Protein AF-I9NVX0-F1 (afdb_monomer_lite)

Foldseek 3Di:
DDDDDPDDDPVVVCPPPDDDDDPVCVVVCVVPDPDDPPPPDPPPPVPPVPVPDDPVNVVVVVVVVVVVCVVCVVVVQNAWDWDWDDDPPDTDTDTDRPPPDPPDDD

Sequence (106 aa):
MAKIPKNLSDTAMFGDYKETLTFENENYAEETATPQPVRGIQKDNKNYASEFFTSELQEKVGKALLELKVKLFKEGIVDFDIKVTTQDKQIILTGVPSKAEKKKAK

Secondary structure (DSSP, 8-state):
---PPS---HHHHHTT--PPP-TTTHHHHHHH---------------HHHHH--HHHHHHHHHHHHHHHHHHHHTT---EEEEEEEETTEEEEEEEE---------

Radius of gyration: 30.61 Å; chains: 1; bounding box: 72×55×58 Å

Structure (mmCIF, N/CA/C/O backbone):
data_AF-I9NVX0-F1
#
_entry.id   AF-I9NVX0-F1
#
loop_
_atom_site.group_PDB
_atom_site.id
_atom_site.type_symbol
_atom_site.label_atom_id
_atom_site.label_alt_id
_atom_site.label_comp_id
_atom_site.label_asym_id
_atom_site.label_entity_id
_atom_site.label_seq_id
_atom_site.pdbx_PDB_ins_code
_atom_site.Cartn_x
_atom_site.Cartn_y
_atom_site.Cartn_z
_atom_site.occupancy
_atom_site.B_iso_or_equiv
_atom_site.auth_seq_id
_atom_site.auth_comp_id
_atom_site.auth_asym_id
_atom_site.auth_atom_id
_atom_site.pdbx_PDB_model_num
ATOM 1 N N . MET A 1 1 ? 50.400 36.462 -46.500 1.00 47.94 1 MET A N 1
ATOM 2 C CA . MET A 1 1 ? 50.232 35.025 -46.183 1.00 47.94 1 MET A CA 1
ATOM 3 C C . MET A 1 1 ? 50.131 34.864 -44.679 1.00 47.94 1 MET A C 1
ATOM 5 O O . MET A 1 1 ? 51.079 35.224 -43.988 1.00 47.94 1 MET A O 1
ATOM 9 N N . ALA A 1 2 ? 48.994 34.393 -44.167 1.00 63.69 2 ALA A N 1
ATOM 10 C CA . ALA A 1 2 ? 48.851 34.100 -42.745 1.00 63.69 2 ALA A CA 1
ATOM 11 C C . ALA A 1 2 ? 49.782 32.928 -42.383 1.00 63.69 2 ALA A C 1
ATOM 13 O O . ALA A 1 2 ? 49.677 31.848 -42.960 1.00 63.69 2 ALA A O 1
ATOM 14 N N . LYS A 1 3 ? 50.753 33.165 -41.492 1.00 70.81 3 LYS A N 1
ATOM 15 C CA . LYS A 1 3 ? 51.650 32.121 -40.982 1.00 70.81 3 LYS A CA 1
ATOM 16 C C . LYS A 1 3 ? 50.864 31.289 -39.976 1.00 70.81 3 LYS A C 1
ATOM 18 O O . LYS A 1 3 ? 50.600 31.765 -38.877 1.00 70.81 3 LYS A O 1
ATOM 23 N N . ILE A 1 4 ? 50.484 30.075 -40.366 1.00 73.69 4 ILE A N 1
ATOM 24 C CA . ILE A 1 4 ? 49.831 29.128 -39.463 1.00 73.69 4 ILE A CA 1
ATOM 25 C C . ILE A 1 4 ? 50.872 28.688 -38.417 1.00 73.69 4 ILE A C 1
ATOM 27 O O . ILE A 1 4 ? 51.946 28.209 -38.805 1.00 73.69 4 ILE A O 1
ATOM 31 N N . PRO A 1 5 ? 50.610 28.890 -37.114 1.00 76.38 5 PRO A N 1
ATOM 32 C CA . PRO A 1 5 ? 51.497 28.430 -36.053 1.00 76.38 5 PRO A CA 1
ATOM 33 C C . PRO A 1 5 ? 51.666 26.906 -36.118 1.00 76.38 5 PRO A C 1
ATOM 35 O O . PRO A 1 5 ? 50.695 26.159 -36.208 1.00 76.38 5 PRO A O 1
ATOM 38 N N . LYS A 1 6 ? 52.920 26.443 -36.120 1.00 77.12 6 LYS A N 1
ATOM 39 C CA . LYS A 1 6 ? 53.255 25.012 -36.150 1.00 77.12 6 LYS A CA 1
ATOM 40 C C . LYS A 1 6 ? 53.217 24.463 -34.720 1.00 77.12 6 LYS A C 1
ATOM 42 O O . LYS A 1 6 ? 53.690 25.143 -33.814 1.00 77.12 6 LYS A O 1
ATOM 47 N N . ASN A 1 7 ? 52.712 23.239 -34.549 1.00 77.25 7 ASN A N 1
ATOM 48 C CA . ASN A 1 7 ? 52.536 22.531 -33.268 1.00 77.25 7 ASN A CA 1
ATOM 49 C C . ASN A 1 7 ? 51.327 22.966 -32.410 1.00 77.25 7 ASN A C 1
ATOM 51 O O . ASN A 1 7 ? 51.432 22.993 -31.185 1.00 77.25 7 ASN A O 1
ATOM 55 N N . LEU A 1 8 ? 50.174 23.286 -33.015 1.00 75.88 8 LEU A N 1
ATOM 56 C CA . LEU A 1 8 ? 48.917 23.276 -32.250 1.00 75.88 8 LEU A CA 1
ATOM 57 C C . LEU A 1 8 ? 48.512 21.832 -31.950 1.00 75.88 8 LEU A C 1
ATOM 59 O O . LEU A 1 8 ? 48.633 20.974 -32.820 1.00 75.88 8 LEU A O 1
ATOM 63 N N . SER A 1 9 ? 48.030 21.580 -30.733 1.00 77.94 9 SER A N 1
ATOM 64 C CA . SER A 1 9 ? 47.379 20.314 -30.397 1.00 77.94 9 SER A CA 1
ATOM 65 C C . SER A 1 9 ? 46.059 20.179 -31.156 1.00 77.94 9 SER A C 1
ATOM 67 O O . SER A 1 9 ? 45.400 21.185 -31.427 1.00 77.94 9 SER A O 1
ATOM 69 N N . ASP A 1 10 ? 45.649 18.946 -31.459 1.00 73.06 10 ASP A N 1
ATOM 70 C CA . ASP A 1 10 ? 44.407 18.664 -32.194 1.00 73.06 10 ASP A CA 1
ATOM 71 C C . ASP A 1 10 ? 43.202 19.358 -31.543 1.00 73.06 10 ASP A C 1
ATOM 73 O O . ASP A 1 10 ? 42.417 20.013 -32.220 1.00 73.06 10 ASP A O 1
ATOM 77 N N . THR A 1 11 ? 43.119 19.351 -30.209 1.00 74.00 11 THR A N 1
ATOM 78 C CA . THR A 1 11 ? 42.076 20.058 -29.448 1.00 74.00 11 THR A CA 1
ATOM 79 C C . THR A 1 11 ? 42.063 21.568 -29.707 1.00 74.00 11 THR A C 1
ATOM 81 O O . THR A 1 11 ? 40.997 22.172 -29.776 1.00 74.00 11 THR A O 1
ATOM 84 N N . ALA A 1 12 ? 43.230 22.191 -29.886 1.00 74.81 12 ALA A N 1
ATOM 85 C CA . ALA A 1 12 ? 43.334 23.616 -30.190 1.00 74.81 12 ALA A CA 1
ATOM 86 C C . ALA A 1 12 ? 43.000 23.935 -31.660 1.00 74.81 12 ALA A C 1
ATOM 88 O O . ALA A 1 12 ? 42.661 25.078 -31.964 1.00 74.81 12 ALA A O 1
ATOM 89 N N . MET A 1 13 ? 43.062 22.947 -32.564 1.00 75.56 13 MET A N 1
ATOM 90 C CA . MET A 1 13 ? 42.600 23.105 -33.949 1.00 75.56 13 MET A CA 1
ATOM 91 C C . MET A 1 13 ? 41.071 23.135 -34.057 1.00 75.56 13 MET A C 1
ATOM 93 O O . MET A 1 13 ? 40.550 23.810 -34.943 1.00 75.56 13 MET A O 1
ATOM 97 N N . PHE A 1 14 ? 40.355 22.457 -33.153 1.00 73.88 14 PHE A N 1
ATOM 98 C CA . PHE A 1 14 ? 38.886 22.446 -33.138 1.00 73.88 14 PHE A CA 1
ATOM 99 C C . PHE A 1 14 ? 38.257 23.712 -32.535 1.00 73.88 14 PHE A C 1
ATOM 101 O O . PHE A 1 14 ? 37.083 23.964 -32.788 1.00 73.88 14 PHE A O 1
ATOM 108 N N . GLY A 1 15 ? 39.013 24.547 -31.810 1.00 78.06 15 GLY A N 1
ATOM 109 C CA . GLY A 1 15 ? 38.522 25.821 -31.262 1.00 78.06 15 GLY A CA 1
ATOM 110 C C . GLY A 1 15 ? 37.143 25.701 -30.587 1.00 78.06 15 GLY A C 1
ATOM 111 O O . GLY A 1 15 ? 36.929 24.801 -29.781 1.00 78.06 15 GLY A O 1
ATOM 112 N N . ASP A 1 16 ? 36.208 26.580 -30.972 1.00 67.88 16 ASP A N 1
ATOM 113 C CA . ASP A 1 16 ? 34.785 26.557 -30.576 1.00 67.88 16 ASP A CA 1
ATOM 114 C C . ASP A 1 16 ? 33.870 25.925 -31.649 1.00 67.88 16 ASP A C 1
ATOM 116 O O . ASP A 1 16 ? 32.674 26.232 -31.725 1.00 67.88 16 ASP A O 1
ATOM 120 N N . TYR A 1 17 ? 34.417 25.095 -32.544 1.00 73.88 17 TYR A N 1
ATOM 121 C CA . TYR A 1 17 ? 33.652 24.497 -33.635 1.00 73.88 17 TYR A CA 1
ATOM 122 C C . TYR A 1 17 ? 32.580 23.552 -33.082 1.00 73.88 17 TYR A C 1
ATOM 124 O O . TYR A 1 17 ? 32.871 22.478 -32.558 1.00 73.88 17 TYR A O 1
ATOM 132 N N . LYS A 1 18 ? 31.318 23.969 -33.206 1.00 70.62 18 LYS A N 1
ATOM 133 C CA . LYS A 1 18 ? 30.155 23.143 -32.890 1.00 70.62 18 LYS A CA 1
ATOM 134 C C . LYS A 1 18 ? 29.704 22.450 -34.159 1.00 70.62 18 LYS A C 1
ATOM 136 O O . LYS A 1 18 ? 29.236 23.103 -35.090 1.00 70.62 18 LYS A O 1
ATOM 141 N N . GLU A 1 19 ? 29.853 21.136 -34.174 1.00 72.62 19 GLU A N 1
ATOM 142 C CA . GLU A 1 19 ? 29.350 20.302 -35.252 1.00 72.62 19 GLU A CA 1
ATOM 143 C C . GLU A 1 19 ? 27.836 20.506 -35.398 1.00 72.62 19 GLU A C 1
ATOM 145 O O . GLU A 1 19 ? 27.073 20.423 -34.432 1.00 72.62 19 GLU A O 1
ATOM 150 N N . THR A 1 20 ? 27.396 20.852 -36.606 1.00 71.25 20 THR A N 1
ATOM 151 C CA . THR A 1 20 ? 25.972 20.974 -36.914 1.00 71.25 20 THR A CA 1
ATOM 152 C C . THR A 1 20 ? 25.386 19.577 -37.022 1.00 71.25 20 THR A C 1
ATOM 154 O O . THR A 1 20 ? 25.834 18.795 -37.859 1.00 71.25 20 THR A O 1
ATOM 157 N N . LEU A 1 21 ? 24.381 19.276 -36.201 1.00 70.75 21 LEU A N 1
ATOM 158 C CA . LEU A 1 21 ? 23.689 17.993 -36.234 1.00 70.75 21 LEU A CA 1
ATOM 159 C C . LEU A 1 21 ? 23.077 17.786 -37.629 1.00 70.75 21 LEU A C 1
ATOM 161 O O . LEU A 1 21 ? 22.253 18.581 -38.084 1.00 70.75 21 LEU A O 1
ATOM 165 N N . THR A 1 22 ? 23.525 16.746 -38.323 1.00 72.38 22 THR A N 1
ATOM 166 C CA . THR A 1 22 ? 22.951 16.292 -39.594 1.00 72.38 22 THR A CA 1
ATOM 167 C C . THR A 1 22 ? 22.292 14.933 -39.378 1.00 72.38 22 THR A C 1
ATOM 169 O O . THR A 1 22 ? 22.572 14.270 -38.384 1.00 72.38 22 THR A O 1
ATOM 172 N N . PHE A 1 23 ? 21.407 14.522 -40.289 1.00 68.12 23 PHE A N 1
ATOM 173 C CA . PHE A 1 23 ? 20.602 13.298 -40.160 1.00 68.12 23 PHE A CA 1
ATOM 174 C C . PHE A 1 23 ? 21.432 12.027 -39.886 1.00 68.12 23 PHE A C 1
ATOM 176 O O . PHE A 1 23 ? 20.994 11.146 -39.160 1.00 68.12 23 PHE A O 1
ATOM 183 N N . GLU A 1 24 ? 22.662 11.955 -40.399 1.00 68.19 24 GLU A N 1
ATOM 184 C CA . GLU A 1 24 ? 23.576 10.830 -40.148 1.00 68.19 24 GLU A CA 1
ATOM 185 C C . GLU A 1 24 ? 24.258 10.906 -38.765 1.00 68.19 24 GLU A C 1
ATOM 187 O O . GLU A 1 24 ? 24.657 9.886 -38.204 1.00 68.19 24 GLU A O 1
ATOM 192 N N . ASN A 1 25 ? 24.365 12.107 -38.183 1.00 67.38 25 ASN A N 1
ATOM 193 C CA . ASN A 1 25 ? 25.090 12.364 -36.935 1.00 67.38 25 ASN A CA 1
ATOM 194 C C . ASN A 1 25 ? 24.170 12.389 -35.699 1.00 67.38 25 ASN A C 1
ATOM 196 O O . ASN A 1 25 ? 24.669 12.379 -34.573 1.00 67.38 25 ASN A O 1
ATOM 200 N N . GLU A 1 26 ? 22.842 12.386 -35.884 1.00 63.94 26 GLU A N 1
ATOM 201 C CA . GLU A 1 26 ? 21.850 12.347 -34.793 1.00 63.94 26 GLU A CA 1
ATOM 202 C C . GLU A 1 26 ? 22.035 11.126 -33.881 1.00 63.94 26 GLU A C 1
ATOM 204 O O . GLU A 1 26 ? 22.023 11.261 -32.658 1.00 63.94 26 GLU A O 1
ATOM 209 N N . ASN A 1 27 ? 22.313 9.956 -34.461 1.00 62.19 27 ASN A N 1
ATOM 210 C CA . ASN A 1 27 ? 22.446 8.708 -33.703 1.00 62.19 27 ASN A CA 1
ATOM 211 C C . ASN A 1 27 ? 23.696 8.663 -32.804 1.00 62.19 27 ASN A C 1
ATOM 213 O O . ASN A 1 27 ? 23.719 7.915 -31.832 1.00 62.19 27 ASN A O 1
ATOM 217 N N . TYR A 1 28 ? 24.729 9.465 -33.092 1.00 61.47 28 TYR A N 1
ATOM 218 C CA . TYR A 1 28 ? 25.963 9.502 -32.292 1.00 61.47 28 TYR A CA 1
ATOM 219 C C . TYR A 1 28 ? 25.888 10.500 -31.123 1.00 61.47 28 TYR A C 1
ATOM 221 O O . TYR A 1 28 ? 26.641 10.389 -30.152 1.00 61.47 28 TYR A O 1
ATOM 229 N N . ALA A 1 29 ? 24.972 11.472 -31.180 1.00 56.50 29 ALA A N 1
ATOM 230 C CA . ALA A 1 29 ? 24.782 12.448 -30.107 1.00 56.50 29 ALA A CA 1
ATOM 231 C C . ALA A 1 29 ? 24.092 11.844 -28.871 1.00 56.50 29 ALA A C 1
ATOM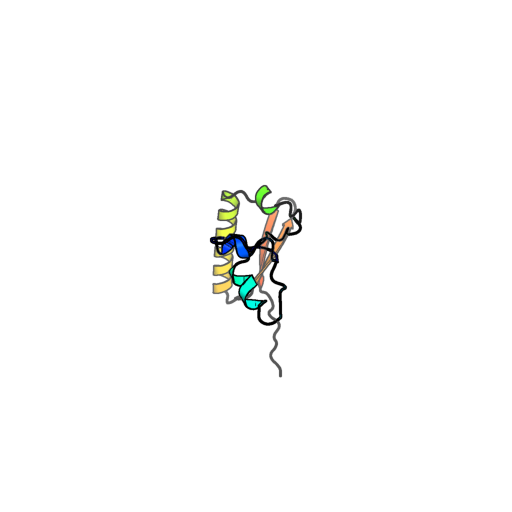 233 O O . ALA A 1 29 ? 24.334 12.299 -27.752 1.00 56.50 29 ALA A O 1
ATOM 234 N N . GLU A 1 30 ? 23.283 10.796 -29.047 1.00 54.81 30 GLU A N 1
ATOM 235 C CA . GLU A 1 30 ? 22.630 10.096 -27.933 1.00 54.81 30 GLU A CA 1
ATOM 236 C C . GLU A 1 30 ? 23.617 9.316 -27.049 1.00 54.81 30 GLU A C 1
ATOM 238 O O . GLU A 1 30 ? 23.358 9.132 -25.862 1.00 54.81 30 GLU A O 1
ATOM 243 N N . GLU A 1 31 ? 24.777 8.913 -27.579 1.00 53.31 31 GLU A N 1
ATOM 244 C CA . GLU A 1 31 ? 25.761 8.116 -26.831 1.00 53.31 31 GLU A CA 1
ATOM 245 C C . GLU A 1 31 ? 26.675 8.975 -25.931 1.00 53.31 31 GLU A C 1
ATOM 247 O O . GLU A 1 31 ? 27.223 8.490 -24.940 1.00 53.31 31 GLU A O 1
ATOM 252 N N . THR A 1 32 ? 26.806 10.277 -26.220 1.00 54.34 32 THR A N 1
ATOM 253 C CA . THR A 1 32 ? 27.648 11.222 -25.451 1.00 54.34 32 THR A CA 1
ATOM 254 C C . THR A 1 32 ? 26.853 12.244 -24.635 1.00 54.34 32 THR A C 1
ATOM 256 O O . THR A 1 32 ? 27.411 12.933 -23.772 1.00 54.34 32 THR A O 1
ATOM 259 N N . ALA A 1 33 ? 25.539 12.329 -24.842 1.00 51.03 33 ALA A N 1
ATOM 260 C CA . ALA A 1 33 ? 24.663 13.172 -24.048 1.00 51.03 33 ALA A CA 1
ATOM 261 C C . ALA A 1 33 ? 24.426 12.545 -22.666 1.00 51.03 33 ALA A C 1
ATOM 263 O O . ALA A 1 33 ? 23.521 11.740 -22.458 1.00 51.03 33 ALA A O 1
ATOM 264 N N . THR A 1 34 ? 25.219 12.971 -21.678 1.00 58.78 34 THR A N 1
ATOM 265 C CA . THR A 1 34 ? 24.807 12.872 -20.268 1.00 58.78 34 THR A CA 1
ATOM 266 C C . THR A 1 34 ? 23.342 13.319 -20.141 1.00 58.78 34 THR A C 1
ATOM 268 O O . THR A 1 34 ? 22.989 14.381 -20.668 1.00 58.78 34 THR A O 1
ATOM 271 N N . PRO A 1 35 ? 22.467 12.522 -19.501 1.00 52.00 35 PRO A N 1
ATOM 272 C CA . PRO A 1 35 ? 21.039 12.788 -19.508 1.00 52.00 35 PRO A CA 1
ATOM 273 C C . PRO A 1 35 ? 20.790 14.129 -18.823 1.00 52.00 35 PRO A C 1
ATOM 275 O O . PRO A 1 35 ? 21.004 14.274 -17.617 1.00 52.00 35 PRO A O 1
ATOM 278 N N . GLN A 1 36 ? 20.349 15.129 -19.589 1.00 61.66 36 GLN A N 1
ATOM 279 C CA . GLN A 1 36 ? 19.858 16.361 -18.992 1.00 61.66 36 GLN A CA 1
ATOM 280 C C . GLN A 1 36 ? 18.680 15.990 -18.087 1.00 61.66 36 GLN A C 1
ATOM 282 O O . GLN A 1 36 ? 17.763 15.301 -18.548 1.00 61.66 36 GLN A O 1
ATOM 287 N N . PRO A 1 37 ? 18.666 16.417 -16.810 1.00 53.59 37 PRO A N 1
ATOM 288 C CA . PRO A 1 37 ? 17.514 16.191 -15.967 1.00 53.59 37 PRO A CA 1
ATOM 289 C C . PRO A 1 37 ? 16.377 17.011 -16.561 1.00 53.59 37 PRO A C 1
ATOM 291 O O . PRO A 1 37 ? 16.319 18.236 -16.416 1.00 53.59 37 PRO A O 1
ATOM 294 N N . VAL A 1 38 ? 15.479 16.321 -17.262 1.00 57.38 38 VAL A N 1
ATOM 295 C CA . VAL A 1 38 ? 14.165 16.836 -17.613 1.00 57.38 38 VAL A CA 1
ATOM 296 C C . VAL A 1 38 ? 13.616 17.393 -16.308 1.00 57.38 38 VAL A C 1
ATOM 298 O O . VAL A 1 38 ? 13.431 16.642 -15.348 1.00 57.38 38 VAL A O 1
ATOM 301 N N . ARG A 1 39 ? 13.444 18.717 -16.228 1.00 58.91 39 ARG A N 1
ATOM 302 C CA . ARG A 1 39 ? 12.753 19.362 -15.110 1.00 58.91 39 ARG A CA 1
ATOM 303 C C . ARG A 1 39 ? 11.305 18.910 -15.195 1.00 58.91 39 ARG A C 1
ATOM 305 O O . ARG A 1 39 ? 10.452 19.586 -15.761 1.00 58.91 39 ARG A O 1
ATOM 312 N N . GLY A 1 40 ? 11.075 17.699 -14.698 1.00 51.72 40 GLY A N 1
ATOM 313 C CA . GLY A 1 40 ? 9.767 17.135 -14.500 1.00 51.72 40 GLY A CA 1
ATOM 314 C C . GLY A 1 40 ? 9.024 18.122 -13.633 1.00 51.72 40 GLY A C 1
ATOM 315 O O . GLY A 1 40 ? 9.490 18.479 -12.552 1.00 51.72 40 GLY A O 1
ATOM 316 N N . ILE A 1 41 ? 7.908 18.600 -14.172 1.00 53.44 41 ILE A N 1
ATOM 317 C CA . ILE A 1 41 ? 6.848 19.280 -13.446 1.00 53.44 41 ILE A CA 1
ATOM 318 C C . ILE A 1 41 ? 6.734 18.559 -12.106 1.00 53.44 41 ILE A C 1
ATOM 320 O O . ILE A 1 41 ? 6.292 17.407 -12.063 1.00 53.44 41 ILE A O 1
ATOM 324 N N . GLN A 1 42 ? 7.210 19.201 -11.038 1.00 56.22 42 GLN A N 1
ATOM 325 C CA . GLN A 1 42 ? 6.956 18.753 -9.682 1.00 56.22 42 GLN A CA 1
ATOM 326 C C . GLN A 1 42 ? 5.456 18.924 -9.514 1.00 56.22 42 GLN A C 1
ATOM 328 O O . GLN A 1 42 ? 4.961 19.982 -9.146 1.00 56.22 42 GLN A O 1
ATOM 333 N N . LYS A 1 43 ? 4.705 17.893 -9.908 1.00 56.72 43 LYS A N 1
ATOM 334 C CA . LYS A 1 43 ? 3.366 17.710 -9.392 1.00 56.72 43 LYS A CA 1
ATOM 335 C C . LYS A 1 43 ? 3.590 17.664 -7.897 1.00 56.72 43 LYS A C 1
ATOM 337 O O . LYS A 1 43 ? 4.249 16.740 -7.418 1.00 56.72 43 LYS A O 1
ATOM 342 N N . ASP A 1 44 ? 3.079 18.670 -7.203 1.00 54.00 44 ASP A N 1
ATOM 343 C CA . ASP A 1 44 ? 2.848 18.653 -5.768 1.00 54.00 44 ASP A CA 1
ATOM 344 C C . ASP A 1 44 ? 1.855 17.522 -5.461 1.00 54.00 44 ASP A C 1
ATOM 346 O O . ASP A 1 44 ? 0.717 17.729 -5.042 1.00 54.00 44 ASP A O 1
ATOM 350 N N . ASN A 1 45 ? 2.278 16.284 -5.703 1.00 56.09 45 ASN A N 1
ATOM 351 C CA . ASN A 1 45 ? 1.733 15.107 -5.082 1.00 56.09 45 ASN A CA 1
ATOM 352 C C . ASN A 1 45 ? 2.187 15.237 -3.638 1.00 56.09 45 ASN A C 1
ATOM 354 O O . ASN A 1 45 ? 3.198 14.664 -3.239 1.00 56.09 45 ASN A O 1
ATOM 358 N N . LYS A 1 46 ? 1.470 16.063 -2.869 1.00 57.38 46 LYS A N 1
ATOM 359 C CA . LYS A 1 46 ? 1.472 15.969 -1.416 1.00 57.38 46 LYS A CA 1
ATOM 360 C C . LYS A 1 46 ? 1.392 14.478 -1.126 1.00 57.38 46 LYS A C 1
ATOM 362 O O . LYS A 1 46 ? 0.423 13.828 -1.525 1.00 57.38 46 LYS A O 1
ATOM 367 N N . ASN A 1 47 ? 2.467 13.920 -0.577 1.00 62.22 47 ASN A N 1
ATOM 368 C CA . ASN A 1 47 ? 2.575 12.497 -0.312 1.00 62.22 47 ASN A CA 1
ATOM 369 C C . ASN A 1 47 ? 1.670 12.185 0.885 1.00 62.22 47 ASN A C 1
ATOM 371 O O . ASN A 1 47 ? 2.132 11.855 1.970 1.00 62.22 47 ASN A O 1
ATOM 375 N N . TYR A 1 48 ? 0.354 12.267 0.687 1.00 62.66 48 TYR A N 1
ATOM 376 C CA . TYR A 1 48 ? -0.637 11.826 1.661 1.00 62.66 48 TYR A CA 1
ATOM 377 C C . TYR A 1 48 ? -0.355 10.372 2.066 1.00 62.66 48 TYR A C 1
ATOM 379 O O . TYR A 1 48 ? -0.528 9.988 3.216 1.00 62.66 48 TYR A O 1
ATOM 387 N N . ALA A 1 49 ? 0.176 9.573 1.134 1.00 60.38 49 ALA A N 1
ATOM 388 C CA . ALA A 1 49 ? 0.644 8.223 1.407 1.00 60.38 49 ALA A CA 1
ATOM 389 C C . ALA A 1 49 ? 1.692 8.167 2.534 1.00 60.38 49 ALA A C 1
ATOM 391 O O . ALA A 1 49 ? 1.577 7.305 3.397 1.00 60.38 49 ALA A O 1
ATOM 392 N N . SER A 1 50 ? 2.667 9.082 2.577 1.00 61.91 50 SER A N 1
ATOM 393 C CA . SER A 1 50 ? 3.725 9.051 3.599 1.00 61.91 50 SER A CA 1
ATOM 394 C C . SER A 1 50 ? 3.299 9.634 4.945 1.00 61.91 50 SER A C 1
ATOM 396 O O . SER A 1 50 ? 3.894 9.293 5.960 1.00 61.91 50 SER A O 1
ATOM 398 N N . GLU A 1 51 ? 2.291 10.510 4.972 1.00 70.12 51 GLU A N 1
ATOM 399 C CA . GLU A 1 51 ? 1.795 11.110 6.221 1.00 70.12 51 GLU A CA 1
ATOM 400 C C . GLU A 1 51 ? 0.826 10.191 6.975 1.00 70.12 51 GLU A C 1
ATOM 402 O O . GLU A 1 51 ? 0.807 10.205 8.205 1.00 70.12 51 GLU A O 1
ATOM 407 N N . PHE A 1 52 ? 0.048 9.366 6.265 1.00 68.19 52 PHE A N 1
ATOM 408 C CA . PHE A 1 52 ? -0.941 8.477 6.890 1.00 68.19 52 PHE A CA 1
ATOM 409 C C . PHE A 1 52 ? -0.462 7.030 7.062 1.00 68.19 52 PHE A C 1
ATOM 411 O O . PHE A 1 52 ? -0.906 6.354 7.992 1.00 68.19 52 PHE A O 1
ATOM 418 N N . PHE A 1 53 ? 0.446 6.543 6.210 1.00 77.56 53 PHE A N 1
ATOM 419 C CA . PHE A 1 53 ? 1.025 5.208 6.350 1.00 77.56 53 PHE A CA 1
ATOM 420 C C . PHE A 1 53 ? 2.422 5.296 6.962 1.00 77.56 53 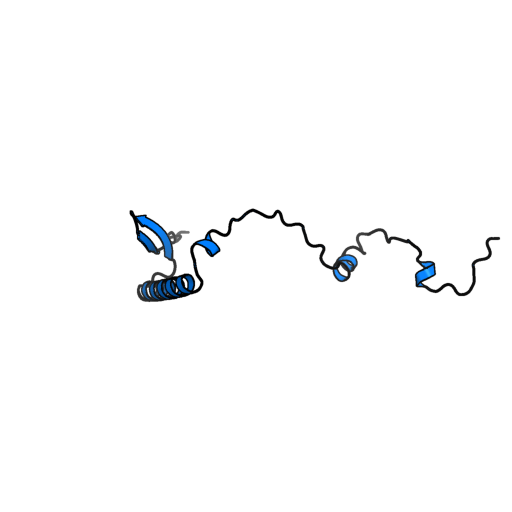PHE A C 1
ATOM 422 O O . PHE A 1 53 ? 3.419 5.462 6.265 1.00 77.56 53 PHE A O 1
ATOM 429 N N . THR A 1 54 ? 2.505 5.129 8.284 1.00 83.25 54 THR A N 1
ATOM 430 C CA . THR A 1 54 ? 3.783 4.793 8.924 1.00 83.25 54 THR A CA 1
ATOM 431 C C . THR A 1 54 ? 4.290 3.456 8.375 1.00 83.25 54 THR A C 1
ATOM 433 O O . THR A 1 54 ? 3.493 2.604 7.971 1.00 83.25 54 THR A O 1
ATOM 436 N N . SER A 1 55 ? 5.607 3.237 8.377 1.00 82.00 55 SER A N 1
ATOM 437 C CA . SER A 1 55 ? 6.215 1.992 7.874 1.00 82.00 55 SER A CA 1
ATOM 438 C C . SER A 1 55 ? 5.609 0.742 8.524 1.00 82.00 55 SER A C 1
ATOM 440 O O . SER A 1 55 ? 5.278 -0.226 7.844 1.00 82.00 55 SER A O 1
ATOM 442 N N . GLU A 1 56 ? 5.360 0.798 9.832 1.00 83.12 56 GLU A N 1
ATOM 443 C CA . GLU A 1 56 ? 4.724 -0.285 10.580 1.00 83.12 56 GLU A CA 1
ATOM 444 C C . GLU A 1 56 ? 3.270 -0.543 10.136 1.00 83.12 56 GLU A C 1
ATOM 446 O O . GLU A 1 56 ? 2.839 -1.694 10.018 1.00 83.12 56 GLU A O 1
ATOM 451 N N . LEU A 1 57 ? 2.493 0.514 9.870 1.00 82.88 57 LEU A N 1
ATOM 452 C CA . LEU A 1 57 ? 1.103 0.387 9.424 1.00 82.88 57 LEU A CA 1
ATOM 453 C C . LEU A 1 57 ? 1.042 -0.145 7.989 1.00 82.88 57 LEU A C 1
ATOM 455 O O . LEU A 1 57 ? 0.219 -1.012 7.692 1.00 82.88 57 LEU A O 1
ATOM 459 N N . GLN A 1 58 ? 1.953 0.300 7.124 1.00 83.75 58 GLN A N 1
ATOM 460 C CA . GLN A 1 58 ? 2.084 -0.191 5.755 1.00 83.75 58 GLN A CA 1
ATOM 461 C C . GLN A 1 58 ? 2.368 -1.698 5.713 1.00 83.75 58 GLN A C 1
ATOM 463 O O . GLN A 1 58 ? 1.735 -2.413 4.936 1.00 83.75 58 GLN A O 1
ATOM 468 N N . GLU A 1 59 ? 3.257 -2.207 6.568 1.00 86.56 59 GLU A N 1
ATOM 469 C CA . GLU A 1 59 ? 3.522 -3.648 6.653 1.00 86.56 59 GLU A CA 1
ATOM 470 C C . GLU A 1 59 ? 2.299 -4.441 7.123 1.00 86.56 59 GLU A C 1
ATOM 472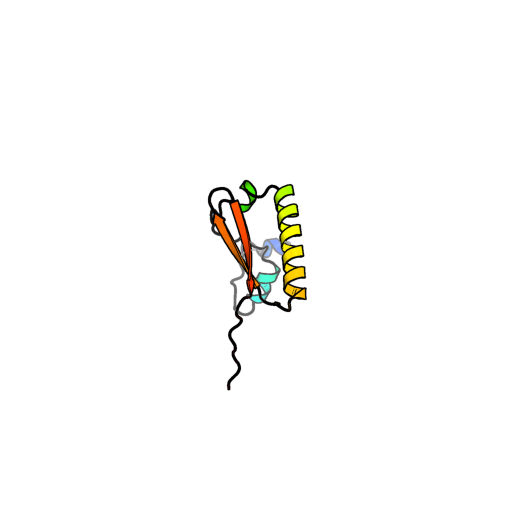 O O . GLU A 1 59 ? 1.984 -5.492 6.557 1.00 86.56 59 GLU A O 1
ATOM 477 N N . LYS A 1 60 ? 1.586 -3.946 8.143 1.00 87.06 60 LYS A N 1
ATOM 478 C CA . LYS A 1 60 ? 0.374 -4.600 8.664 1.00 87.06 60 LYS A CA 1
ATOM 479 C C . LYS A 1 60 ? -0.732 -4.650 7.612 1.00 87.06 60 LYS A C 1
ATOM 481 O O . LYS A 1 60 ? -1.323 -5.708 7.395 1.00 87.06 60 LYS A O 1
ATOM 486 N N . VAL A 1 61 ? -0.975 -3.534 6.927 1.00 86.88 61 VAL A N 1
ATOM 487 C CA . VAL A 1 61 ? -1.964 -3.458 5.843 1.00 86.88 61 VAL A CA 1
ATOM 488 C C . VAL A 1 61 ? -1.535 -4.328 4.660 1.00 86.88 61 VAL A C 1
ATOM 490 O O . VAL A 1 61 ? -2.358 -5.066 4.125 1.00 86.88 61 VAL A O 1
ATOM 493 N N . GLY A 1 62 ? -0.251 -4.327 4.298 1.00 84.81 62 GLY A N 1
ATOM 494 C CA . GLY A 1 62 ? 0.293 -5.182 3.241 1.00 84.81 62 GLY A CA 1
ATOM 495 C C . GLY A 1 62 ? 0.102 -6.675 3.521 1.00 84.81 62 GLY A C 1
ATOM 496 O O . GLY A 1 62 ? -0.356 -7.409 2.643 1.00 84.81 62 GLY A O 1
ATOM 497 N N . LYS A 1 63 ? 0.371 -7.125 4.755 1.00 89.00 63 LYS A N 1
ATOM 498 C CA . LYS A 1 63 ? 0.116 -8.512 5.186 1.00 89.00 63 LYS A CA 1
ATOM 499 C C . LYS A 1 63 ? -1.371 -8.868 5.097 1.00 89.00 63 LYS A C 1
ATOM 501 O O . LYS A 1 63 ? -1.711 -9.897 4.518 1.00 89.00 63 LYS A O 1
ATOM 506 N N . ALA A 1 64 ? -2.252 -7.995 5.587 1.00 86.50 64 ALA A N 1
ATOM 507 C CA . ALA A 1 64 ? -3.698 -8.214 5.529 1.00 86.50 64 ALA A CA 1
ATOM 508 C C . ALA A 1 64 ? -4.230 -8.289 4.084 1.00 86.50 64 ALA A C 1
ATOM 510 O O . ALA A 1 64 ? -5.045 -9.156 3.762 1.00 86.50 64 ALA A O 1
ATOM 511 N N . LEU A 1 65 ? -3.738 -7.424 3.191 1.00 85.19 65 LEU A N 1
ATOM 512 C CA . LEU A 1 65 ? -4.093 -7.445 1.769 1.00 85.19 65 LEU A CA 1
ATOM 513 C C . LEU A 1 65 ? -3.594 -8.713 1.064 1.00 85.19 65 LEU A C 1
ATOM 515 O O . LEU A 1 65 ? -4.300 -9.261 0.216 1.00 85.19 65 LEU A O 1
ATOM 519 N N . LEU A 1 66 ? -2.407 -9.210 1.425 1.00 85.94 66 LEU A N 1
ATOM 520 C CA . LEU A 1 66 ? -1.880 -10.461 0.884 1.00 85.94 66 LEU A CA 1
ATOM 521 C C . LEU A 1 66 ? -2.722 -11.664 1.325 1.00 85.94 66 LEU A C 1
ATOM 523 O O . LEU A 1 66 ? -3.073 -12.503 0.496 1.00 85.94 66 LEU A O 1
ATOM 527 N N . GLU A 1 67 ? -3.088 -11.740 2.604 1.00 87.44 67 GLU A N 1
ATOM 528 C CA . GLU A 1 67 ? -3.984 -12.789 3.100 1.00 87.44 67 GLU A CA 1
ATOM 529 C C . GLU A 1 67 ? -5.339 -12.762 2.390 1.00 87.44 67 GLU A C 1
ATOM 531 O O . GLU A 1 67 ? -5.867 -13.812 2.018 1.00 87.44 67 GLU A O 1
ATOM 536 N N . LEU A 1 68 ? -5.887 -11.566 2.168 1.00 84.50 68 LEU A N 1
ATOM 537 C CA . LEU A 1 68 ? -7.131 -11.377 1.431 1.00 84.50 68 LEU A CA 1
ATOM 538 C C . LEU A 1 68 ? -6.996 -11.858 -0.020 1.00 84.50 68 LEU A C 1
ATOM 540 O O . LEU A 1 68 ? -7.849 -12.611 -0.487 1.00 84.50 68 LEU A O 1
ATOM 544 N N . LYS A 1 69 ? -5.888 -11.537 -0.698 1.00 83.06 69 LYS A N 1
ATOM 545 C CA . LYS A 1 69 ? -5.579 -12.052 -2.042 1.00 83.06 69 LYS A CA 1
ATOM 546 C C . LYS A 1 69 ? -5.515 -13.580 -2.076 1.00 83.06 69 LYS A C 1
ATOM 548 O O . LYS A 1 69 ? -6.065 -14.191 -2.987 1.00 83.06 69 LYS A O 1
ATOM 553 N N . VAL A 1 70 ? -4.873 -14.212 -1.092 1.00 85.75 70 VAL A N 1
ATOM 554 C CA . VAL A 1 70 ? -4.785 -15.681 -1.015 1.00 85.75 70 VAL A CA 1
ATOM 555 C C . VAL A 1 70 ? -6.162 -16.310 -0.790 1.00 85.75 70 VAL A C 1
ATOM 557 O O . VAL A 1 70 ? -6.458 -17.344 -1.387 1.00 85.75 70 VAL A O 1
ATOM 560 N N . LYS A 1 71 ? -7.014 -15.703 0.044 1.00 86.00 71 LYS A N 1
ATOM 561 C CA . LYS A 1 71 ? -8.397 -16.164 0.257 1.00 86.00 71 LYS A CA 1
ATOM 562 C C . LYS A 1 71 ? -9.220 -16.070 -1.030 1.00 86.00 71 LYS A C 1
ATOM 564 O O . LYS A 1 71 ? -9.785 -17.076 -1.443 1.00 86.00 71 LYS A O 1
ATOM 569 N N . LEU A 1 72 ? -9.187 -14.925 -1.713 1.00 81.81 72 LEU A N 1
ATOM 570 C CA . LEU A 1 72 ? -9.886 -14.736 -2.991 1.00 81.81 72 LEU A CA 1
ATOM 571 C C . LEU A 1 72 ? -9.378 -15.690 -4.081 1.00 81.81 72 LEU A C 1
ATOM 573 O O . LEU A 1 72 ? -10.169 -16.249 -4.837 1.00 81.81 72 LEU A O 1
ATOM 577 N N . PHE A 1 73 ? -8.071 -15.959 -4.108 1.00 80.12 73 PHE A N 1
ATOM 578 C CA . PHE A 1 73 ? -7.496 -16.935 -5.029 1.00 80.12 73 PHE A CA 1
ATOM 579 C C . PHE A 1 73 ? -7.981 -18.365 -4.743 1.00 80.12 73 PHE A C 1
ATOM 581 O O . PHE A 1 73 ? -8.301 -19.099 -5.675 1.00 80.12 73 PHE A O 1
ATOM 588 N N . LYS A 1 74 ? -8.096 -18.759 -3.464 1.00 82.94 74 LYS A N 1
ATOM 589 C CA . LYS A 1 74 ? -8.703 -20.048 -3.072 1.00 82.94 74 LYS A CA 1
ATOM 590 C C . LYS A 1 74 ? -10.174 -20.149 -3.484 1.00 82.94 74 LYS A C 1
ATOM 592 O O . LYS A 1 74 ? -10.632 -21.240 -3.804 1.00 82.94 74 LYS A O 1
ATOM 597 N N . GLU A 1 75 ? -10.891 -19.031 -3.494 1.00 81.25 75 GLU A N 1
ATOM 598 C CA . GLU A 1 75 ? -12.277 -18.931 -3.971 1.00 81.25 75 GLU A CA 1
ATOM 599 C C . GLU A 1 75 ? -12.385 -18.915 -5.511 1.00 81.25 75 GLU A C 1
ATOM 601 O O . GLU A 1 75 ? -13.489 -18.925 -6.054 1.00 81.25 75 GLU A O 1
ATOM 606 N N . GLY A 1 76 ? -11.256 -18.929 -6.233 1.00 73.62 76 GLY A N 1
ATOM 607 C CA . GLY A 1 76 ? -11.207 -18.936 -7.699 1.00 73.62 76 GLY A CA 1
ATOM 608 C C . GLY A 1 76 ? -11.391 -17.558 -8.342 1.00 73.62 76 GLY A C 1
ATOM 609 O O . GLY A 1 76 ? -11.526 -17.463 -9.562 1.00 73.62 76 GLY A O 1
ATOM 610 N N . ILE A 1 77 ? -11.386 -16.487 -7.544 1.00 74.31 77 ILE A N 1
ATOM 611 C CA . ILE A 1 77 ? -11.493 -15.103 -8.008 1.00 74.31 77 ILE A CA 1
ATOM 612 C C . ILE A 1 77 ? -10.074 -14.590 -8.271 1.00 74.31 77 ILE A C 1
ATOM 614 O O . ILE A 1 77 ? -9.345 -14.220 -7.351 1.00 74.31 77 ILE A O 1
ATOM 618 N N . VAL A 1 78 ? -9.670 -14.609 -9.542 1.00 67.62 78 VAL A N 1
ATOM 619 C CA . VAL A 1 78 ? -8.344 -14.137 -9.979 1.00 67.62 78 VAL A CA 1
ATOM 620 C C . VAL A 1 78 ? -8.325 -12.613 -10.111 1.00 67.62 78 VAL A C 1
ATOM 622 O O . VAL A 1 78 ? -7.381 -11.972 -9.651 1.00 67.62 78 VAL A O 1
ATOM 625 N N . ASP A 1 79 ? -9.400 -12.043 -10.658 1.00 71.38 79 ASP A N 1
ATOM 626 C CA . ASP A 1 79 ? -9.551 -10.603 -10.837 1.00 71.38 79 ASP A CA 1
ATOM 627 C C . ASP A 1 79 ? -10.411 -10.028 -9.709 1.00 71.38 79 ASP A C 1
ATOM 629 O O . ASP A 1 79 ? -11.605 -10.319 -9.592 1.00 71.38 79 ASP A O 1
ATOM 633 N N . PHE A 1 80 ? -9.808 -9.206 -8.855 1.00 73.81 80 PHE A N 1
ATOM 634 C CA . PHE A 1 80 ? -10.510 -8.500 -7.789 1.00 73.81 80 PHE A CA 1
ATOM 635 C C . PHE A 1 80 ? -10.039 -7.052 -7.700 1.00 73.81 80 PHE A C 1
ATOM 637 O O . PHE A 1 80 ? -8.846 -6.761 -7.761 1.00 73.81 80 PHE A O 1
ATOM 644 N N . ASP A 1 81 ? -10.999 -6.154 -7.515 1.00 76.50 81 ASP A N 1
ATOM 645 C CA . ASP A 1 81 ? -10.770 -4.735 -7.294 1.00 76.50 81 ASP A CA 1
ATOM 646 C C . ASP A 1 81 ? -10.896 -4.431 -5.800 1.00 76.50 81 ASP A C 1
ATOM 648 O O . ASP A 1 81 ? -11.833 -4.879 -5.133 1.00 76.50 81 ASP A O 1
ATOM 652 N N . ILE A 1 82 ? -9.965 -3.649 -5.254 1.00 79.75 82 ILE A N 1
ATOM 653 C CA . ILE A 1 82 ? -10.010 -3.229 -3.849 1.00 79.75 82 ILE A CA 1
ATOM 654 C C . ILE A 1 82 ? -10.803 -1.927 -3.765 1.00 79.75 82 ILE A C 1
ATOM 656 O O . ILE A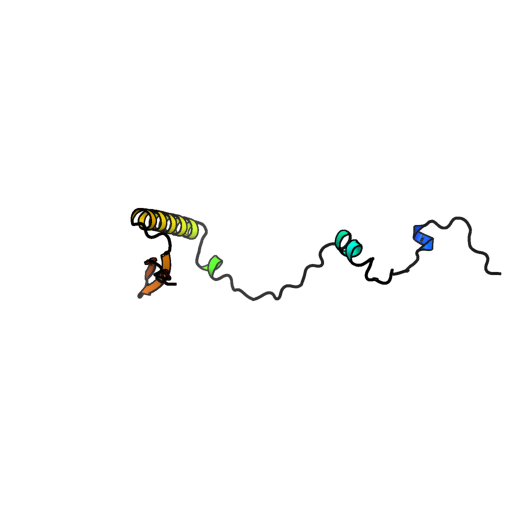 1 82 ? -10.367 -0.886 -4.257 1.00 79.75 82 ILE A O 1
ATOM 660 N N . LYS A 1 83 ? -11.966 -1.973 -3.113 1.00 82.94 83 LYS A N 1
ATOM 661 C CA . LYS A 1 83 ? -12.751 -0.780 -2.785 1.00 82.94 83 LYS A CA 1
ATOM 662 C C . LYS A 1 83 ? -12.448 -0.329 -1.364 1.00 82.94 83 LYS A C 1
ATOM 664 O O . LYS A 1 83 ? -12.471 -1.134 -0.434 1.00 82.94 83 LYS A O 1
ATOM 669 N N . VAL A 1 84 ? -12.205 0.969 -1.212 1.00 80.94 84 VAL A N 1
ATOM 670 C CA . VAL A 1 84 ? -12.006 1.625 0.082 1.00 80.94 84 VAL A CA 1
ATOM 671 C C . VAL A 1 84 ? -13.284 2.371 0.440 1.00 80.94 84 VAL A C 1
ATOM 673 O O . VAL A 1 84 ? -13.708 3.254 -0.304 1.00 80.94 84 VAL A O 1
ATOM 676 N N . THR A 1 85 ? -13.902 2.026 1.565 1.00 83.38 85 THR A N 1
ATOM 677 C CA . THR A 1 85 ? -15.074 2.740 2.089 1.00 83.38 85 THR A CA 1
ATOM 678 C C . THR A 1 85 ? -14.775 3.274 3.479 1.00 83.38 85 THR A C 1
ATOM 680 O O . THR A 1 85 ? -14.346 2.525 4.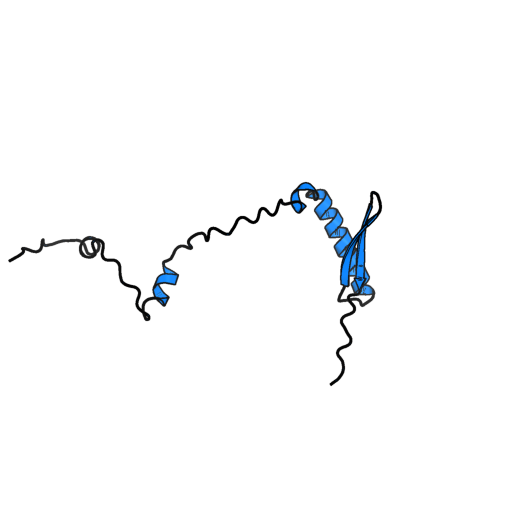356 1.00 83.38 85 THR A O 1
ATOM 683 N N . THR A 1 86 ? -15.012 4.567 3.683 1.00 81.81 86 THR A N 1
ATOM 684 C CA . THR A 1 86 ? -14.940 5.214 4.996 1.00 81.81 86 THR A CA 1
ATOM 685 C C . THR A 1 86 ? -16.319 5.177 5.637 1.00 81.81 86 THR A C 1
ATOM 687 O O . THR A 1 86 ? -17.259 5.765 5.099 1.00 81.81 86 THR A O 1
ATOM 690 N N . GLN A 1 87 ? -16.446 4.499 6.771 1.00 83.06 87 GLN A N 1
ATOM 691 C CA . GLN A 1 87 ? -17.671 4.480 7.561 1.00 83.06 87 GLN A CA 1
ATOM 692 C C . GLN A 1 87 ? -17.350 5.021 8.951 1.00 83.06 87 GLN A C 1
ATOM 694 O O . GLN A 1 87 ? -16.607 4.401 9.708 1.00 83.06 87 GLN A O 1
ATOM 699 N N . ASP A 1 88 ? -17.871 6.207 9.257 1.00 85.75 88 ASP A N 1
ATOM 700 C CA . ASP A 1 88 ? -17.632 6.951 10.496 1.00 85.75 88 ASP A CA 1
ATOM 701 C C . ASP A 1 88 ? -16.139 7.096 10.852 1.00 85.75 88 ASP A C 1
ATOM 703 O O . ASP A 1 88 ? -15.460 8.001 10.371 1.00 85.75 88 ASP A O 1
ATOM 707 N N . LYS A 1 89 ? -15.621 6.198 11.701 1.00 82.38 89 LYS A N 1
ATOM 708 C CA . LYS A 1 89 ? -14.226 6.154 12.181 1.00 82.38 89 LYS A CA 1
ATOM 709 C C . LYS A 1 89 ? -13.446 4.938 11.672 1.00 82.38 89 LYS A C 1
ATOM 711 O O . LYS A 1 89 ? -12.375 4.636 12.193 1.00 82.38 89 LYS A O 1
ATOM 716 N N . GLN A 1 90 ? -13.982 4.216 10.694 1.00 79.50 90 GLN A N 1
ATOM 717 C CA . GLN A 1 90 ? -13.397 2.994 10.155 1.00 79.50 90 GLN A CA 1
ATOM 718 C C . GLN A 1 90 ? -13.126 3.126 8.658 1.00 79.50 90 GLN A C 1
ATOM 720 O O . GLN A 1 90 ? -13.922 3.685 7.903 1.00 79.50 90 GLN A O 1
ATOM 725 N N . ILE A 1 91 ? -11.993 2.572 8.231 1.00 81.69 91 ILE A N 1
ATOM 726 C CA . ILE A 1 91 ? -11.644 2.398 6.823 1.00 81.69 91 ILE A CA 1
ATOM 727 C C . ILE A 1 91 ? -11.756 0.907 6.530 1.00 81.69 91 ILE A C 1
ATOM 729 O O . ILE A 1 91 ? -11.020 0.104 7.103 1.00 81.69 91 ILE A O 1
ATOM 733 N N . ILE A 1 92 ? -12.687 0.539 5.654 1.00 83.00 92 ILE A N 1
ATOM 734 C CA . ILE A 1 92 ? -12.933 -0.850 5.270 1.00 83.00 92 ILE A CA 1
ATOM 735 C C . ILE A 1 92 ? -12.377 -1.059 3.862 1.00 83.00 92 ILE A C 1
ATOM 737 O O . ILE A 1 92 ? -12.759 -0.366 2.917 1.00 83.00 92 ILE A O 1
ATOM 741 N N . LEU A 1 93 ? -11.462 -2.020 3.737 1.00 80.94 93 LEU A N 1
ATOM 742 C CA . LEU A 1 93 ? -10.894 -2.472 2.470 1.00 80.94 93 LEU A CA 1
ATOM 743 C C . LEU A 1 93 ? -11.632 -3.741 2.046 1.00 80.94 93 LEU A C 1
ATOM 745 O O . LEU A 1 93 ? -11.466 -4.792 2.663 1.00 80.94 93 LEU A O 1
ATOM 749 N N . THR A 1 94 ? -12.459 -3.642 1.009 1.00 79.75 94 THR A N 1
ATOM 750 C CA . THR A 1 94 ? -13.245 -4.776 0.507 1.00 79.75 94 THR A CA 1
ATOM 751 C C . THR A 1 94 ? -12.720 -5.197 -0.857 1.00 79.75 94 THR A C 1
ATOM 753 O O . THR A 1 94 ? -12.708 -4.393 -1.789 1.00 79.75 94 THR A O 1
ATOM 756 N N . GLY A 1 95 ? -12.306 -6.458 -0.989 1.00 75.00 95 GLY A N 1
ATOM 757 C CA . GLY A 1 95 ? -12.042 -7.060 -2.293 1.00 75.00 95 GLY A CA 1
ATOM 758 C C . GLY A 1 95 ? -13.365 -7.400 -2.968 1.00 75.00 95 GLY A C 1
ATOM 759 O O . GLY A 1 95 ? -14.099 -8.260 -2.487 1.00 75.00 95 GLY A O 1
ATOM 760 N N . VAL A 1 96 ? -13.694 -6.706 -4.052 1.00 73.38 96 VAL A N 1
ATOM 761 C CA . VAL A 1 96 ? -14.859 -7.021 -4.879 1.00 73.38 96 VAL A CA 1
ATOM 762 C C . VAL A 1 96 ? -14.362 -7.822 -6.078 1.00 73.38 96 VAL A C 1
ATOM 764 O O . VAL A 1 96 ? -13.443 -7.352 -6.746 1.00 73.38 96 VAL A O 1
ATOM 767 N N . PRO A 1 97 ? -14.935 -9.001 -6.385 1.00 68.25 97 PRO A N 1
ATOM 768 C CA . PRO A 1 97 ? -14.596 -9.714 -7.609 1.00 68.25 97 PRO A CA 1
ATOM 769 C C . PRO A 1 97 ? -14.844 -8.781 -8.791 1.00 68.25 97 PRO A C 1
ATOM 771 O O . PRO A 1 97 ? -15.968 -8.297 -8.983 1.00 68.25 97 PRO A O 1
ATOM 774 N N . SER A 1 98 ? -13.792 -8.501 -9.555 1.00 65.00 98 SER A N 1
ATOM 775 C CA . SER A 1 98 ? -13.936 -7.739 -10.779 1.00 65.00 98 SER A CA 1
ATOM 776 C C . SER A 1 98 ? -14.754 -8.626 -11.703 1.00 65.00 98 SER A C 1
ATOM 778 O O . SER A 1 98 ? -14.359 -9.746 -12.033 1.00 65.00 98 SER A O 1
ATOM 780 N N . LYS A 1 99 ? -15.963 -8.185 -12.057 1.00 60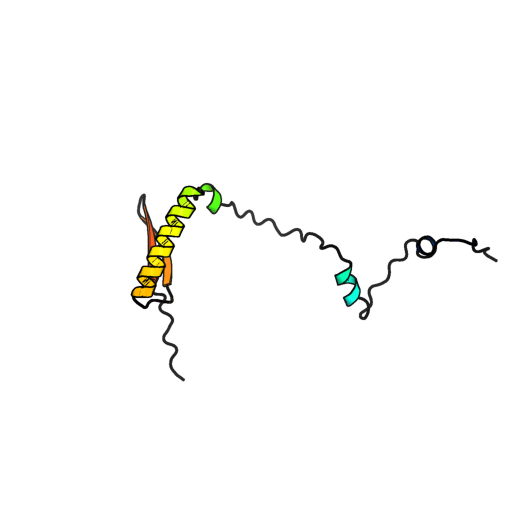.41 99 LYS A N 1
ATOM 781 C CA . LYS A 1 99 ? -16.721 -8.833 -13.124 1.00 60.41 99 LYS A CA 1
ATOM 782 C C . LYS A 1 99 ? -15.965 -8.529 -14.410 1.00 60.41 99 LYS A C 1
ATOM 784 O O . LYS A 1 99 ? -16.342 -7.607 -15.127 1.00 60.41 99 LYS A O 1
ATOM 789 N N . ALA A 1 100 ? -14.909 -9.290 -14.689 1.00 49.94 100 ALA A N 1
ATOM 790 C CA . ALA A 1 100 ? -14.391 -9.413 -16.034 1.00 49.94 100 ALA A CA 1
ATOM 791 C C . ALA A 1 100 ? -15.595 -9.815 -16.888 1.00 49.94 100 ALA A C 1
ATOM 793 O O . ALA A 1 100 ? -16.197 -10.880 -16.698 1.00 49.94 100 ALA A O 1
ATOM 794 N N . GLU A 1 101 ? -16.049 -8.875 -17.714 1.00 45.56 101 GLU A N 1
ATOM 795 C CA . GLU A 1 101 ? -17.176 -9.070 -18.601 1.00 45.56 101 GLU A CA 1
ATOM 796 C C . GLU A 1 101 ? -17.000 -10.400 -19.325 1.00 45.56 101 GLU A C 1
ATOM 798 O O . GLU A 1 101 ? -15.947 -10.698 -19.892 1.00 45.56 101 GLU A O 1
ATOM 803 N N . LYS A 1 102 ? -18.064 -11.201 -19.341 1.00 49.12 102 LYS A N 1
ATOM 804 C CA . LYS A 1 102 ? -18.204 -12.277 -20.312 1.00 49.12 102 LYS A CA 1
ATOM 805 C C . LYS A 1 102 ? -18.114 -11.661 -21.712 1.00 49.12 102 LYS A C 1
ATOM 807 O O . LYS A 1 102 ? -19.136 -11.294 -22.280 1.00 49.12 102 LYS A O 1
ATOM 812 N N . LYS A 1 103 ? -16.923 -11.602 -22.303 1.00 46.00 103 LYS A N 1
ATOM 813 C CA . LYS A 1 103 ? -16.758 -11.554 -23.758 1.00 46.00 103 LYS A CA 1
ATOM 814 C C . LYS A 1 103 ? -16.393 -12.950 -24.248 1.00 46.00 103 LYS A C 1
ATOM 816 O O . LYS A 1 103 ? -15.261 -13.254 -24.595 1.00 46.00 103 LYS A O 1
ATOM 821 N N . LYS A 1 104 ? -17.410 -13.816 -24.241 1.00 47.66 104 LYS A N 1
ATOM 822 C CA . LYS A 1 104 ? -17.591 -14.830 -25.286 1.00 47.66 104 LYS A CA 1
ATOM 823 C C . LYS A 1 104 ? -18.652 -14.307 -26.260 1.00 47.66 104 LYS A C 1
ATOM 825 O O . LYS A 1 104 ? -19.583 -13.640 -25.818 1.00 47.66 104 LYS A O 1
ATOM 830 N N . ALA A 1 105 ? -18.520 -14.721 -27.520 1.00 45.09 105 ALA A N 1
ATOM 831 C CA . ALA A 1 105 ? -19.222 -14.297 -28.741 1.00 45.09 105 ALA A CA 1
ATOM 832 C C . ALA A 1 105 ? -18.545 -13.080 -29.405 1.00 45.09 105 ALA A C 1
ATOM 834 O O . ALA A 1 105 ? -18.501 -12.009 -28.813 1.00 45.09 105 ALA A O 1
ATOM 835 N N . LYS A 1 106 ? -17.964 -13.175 -30.602 1.00 36.69 106 LYS A N 1
ATOM 836 C CA . LYS A 1 106 ? -18.119 -14.108 -31.731 1.00 36.69 106 LYS A CA 1
ATOM 837 C C . LYS A 1 106 ? -16.760 -14.474 -32.315 1.00 36.69 106 LYS A C 1
ATOM 839 O O . LYS A 1 106 ? -15.875 -13.595 -32.278 1.00 36.69 106 LYS A O 1
#

pLDDT: mean 70.43, std 12.5, range [36.69, 89.0]

Organism: NCBI:txid1192197